Protein AF-A0A7S8A9R7-F1 (afdb_monomer_lite)

Structure (mmCIF, N/CA/C/O backbone):
data_AF-A0A7S8A9R7-F1
#
_entry.id   AF-A0A7S8A9R7-F1
#
loop_
_atom_site.group_PDB
_atom_site.id
_atom_site.type_symbol
_atom_site.label_atom_id
_atom_site.label_alt_id
_atom_site.label_comp_id
_atom_site.label_asym_id
_atom_site.label_entity_id
_atom_site.label_seq_id
_atom_site.pdbx_PDB_ins_code
_atom_site.Cartn_x
_atom_site.Cartn_y
_atom_site.Cartn_z
_atom_site.occupancy
_atom_site.B_iso_or_equiv
_atom_site.auth_seq_id
_atom_site.auth_comp_id
_atom_site.auth_asym_id
_atom_site.auth_atom_id
_atom_site.pdbx_PDB_model_num
ATOM 1 N N . MET A 1 1 ? 35.384 -48.798 -18.752 1.00 45.81 1 MET A N 1
ATOM 2 C CA . MET A 1 1 ? 35.789 -47.576 -18.025 1.00 45.81 1 MET A CA 1
ATOM 3 C C . MET A 1 1 ? 34.548 -46.704 -17.873 1.00 45.81 1 MET A C 1
ATOM 5 O O . MET A 1 1 ? 34.153 -46.020 -18.805 1.00 45.81 1 MET A O 1
ATOM 9 N N . GLN A 1 2 ? 33.835 -46.885 -16.758 1.00 54.00 2 GLN A N 1
ATOM 10 C CA . GLN A 1 2 ? 32.559 -46.236 -16.451 1.00 54.00 2 GLN A CA 1
ATOM 11 C C . GLN A 1 2 ? 32.819 -44.779 -16.042 1.00 54.00 2 GLN A C 1
ATOM 13 O O . GLN A 1 2 ? 33.068 -44.495 -14.877 1.00 54.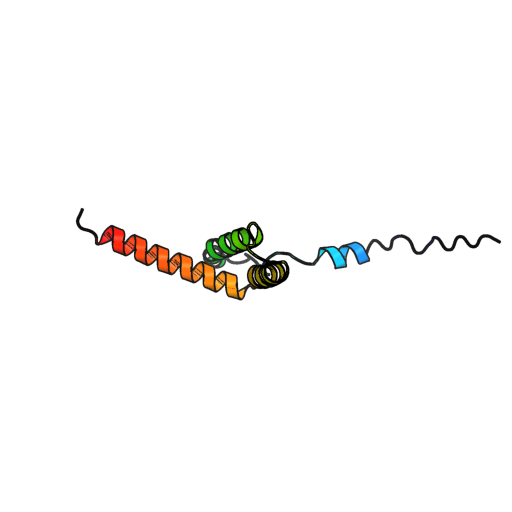00 2 GLN A O 1
ATOM 18 N N . LEU A 1 3 ? 32.781 -43.853 -16.998 1.00 56.97 3 LEU A N 1
ATOM 19 C CA . LEU A 1 3 ? 32.816 -42.407 -16.738 1.00 56.97 3 LEU A CA 1
ATOM 20 C C . LEU A 1 3 ? 31.397 -41.819 -16.731 1.00 56.97 3 LEU A C 1
ATOM 22 O O . LEU A 1 3 ? 31.136 -40.744 -17.256 1.00 56.97 3 LEU A O 1
ATOM 26 N N . LEU A 1 4 ? 30.472 -42.529 -16.081 1.00 53.56 4 LEU A N 1
ATOM 27 C CA . LEU A 1 4 ? 29.216 -41.962 -15.597 1.00 53.56 4 LEU A CA 1
ATOM 28 C C . LEU A 1 4 ? 29.506 -41.231 -14.283 1.00 53.56 4 LEU A C 1
ATOM 30 O O . LEU A 1 4 ? 29.144 -41.671 -13.193 1.00 53.56 4 LEU A O 1
ATOM 34 N N . LYS A 1 5 ? 30.168 -40.074 -14.394 1.00 51.84 5 LYS A N 1
ATOM 35 C CA . LYS A 1 5 ? 30.172 -39.042 -13.350 1.00 51.84 5 LYS A CA 1
ATOM 36 C C . LYS A 1 5 ? 28.844 -38.275 -13.421 1.00 51.84 5 LYS A C 1
ATOM 38 O O . LYS A 1 5 ? 28.794 -37.070 -13.594 1.00 51.84 5 LYS A O 1
ATOM 43 N N . SER A 1 6 ? 27.749 -39.025 -13.333 1.00 55.81 6 SER A N 1
ATOM 44 C CA . SER A 1 6 ? 26.361 -38.562 -13.266 1.00 55.81 6 SER A CA 1
ATOM 45 C C . SER A 1 6 ? 25.880 -38.497 -11.809 1.00 55.81 6 SER A C 1
ATOM 47 O O . SER A 1 6 ? 24.706 -38.712 -11.522 1.00 55.81 6 SER A O 1
ATOM 49 N N . ARG A 1 7 ? 26.812 -38.263 -10.874 1.00 56.50 7 ARG A N 1
ATOM 50 C CA . ARG A 1 7 ? 26.602 -38.292 -9.417 1.00 56.50 7 ARG A CA 1
ATOM 51 C C . ARG A 1 7 ? 26.655 -36.920 -8.739 1.00 56.50 7 ARG A C 1
ATOM 53 O O . ARG A 1 7 ? 26.631 -36.872 -7.521 1.00 56.50 7 ARG A O 1
ATOM 60 N N . ASP A 1 8 ? 26.617 -35.840 -9.515 1.00 55.97 8 ASP A N 1
ATOM 61 C CA . ASP A 1 8 ? 26.388 -34.478 -9.005 1.00 55.97 8 ASP A CA 1
ATOM 62 C C . ASP A 1 8 ? 24.928 -34.031 -9.242 1.00 55.97 8 ASP A C 1
ATOM 64 O O . ASP A 1 8 ? 24.611 -32.848 -9.335 1.00 55.97 8 ASP A O 1
ATOM 68 N N . PHE A 1 9 ? 24.010 -34.995 -9.378 1.00 61.12 9 PHE A N 1
ATOM 69 C CA . PHE A 1 9 ? 22.573 -34.748 -9.432 1.00 61.12 9 PHE A CA 1
ATOM 70 C C . PHE A 1 9 ? 22.002 -34.879 -8.015 1.00 61.12 9 PHE A C 1
ATOM 72 O O . PHE A 1 9 ? 22.003 -35.974 -7.455 1.00 61.12 9 PHE A O 1
ATOM 79 N N . ARG A 1 10 ? 21.454 -33.771 -7.496 1.00 58.72 10 ARG A N 1
ATOM 80 C CA . ARG A 1 10 ? 20.661 -33.652 -6.256 1.00 58.72 10 ARG A CA 1
ATOM 81 C C . ARG A 1 10 ? 21.439 -33.711 -4.935 1.00 58.72 10 ARG A C 1
ATOM 83 O O . ARG A 1 10 ? 21.328 -34.670 -4.178 1.00 58.72 10 ARG A O 1
ATOM 90 N N . ASP A 1 11 ? 22.042 -32.584 -4.569 1.00 60.19 11 ASP A N 1
ATOM 91 C CA . ASP A 1 11 ? 21.880 -32.126 -3.189 1.00 60.19 11 ASP A CA 1
ATOM 92 C C . ASP A 1 11 ? 20.529 -31.390 -3.082 1.00 60.19 11 ASP A C 1
ATOM 94 O O . ASP A 1 11 ? 20.276 -30.387 -3.750 1.00 60.19 11 ASP A O 1
ATOM 98 N N . GLY A 1 12 ? 19.607 -31.946 -2.294 1.00 55.81 12 GLY A N 1
ATOM 99 C CA . GLY A 1 12 ? 18.299 -31.350 -1.998 1.00 55.81 12 GLY A CA 1
ATOM 100 C C . GLY A 1 12 ? 18.365 -30.179 -1.007 1.00 55.81 12 GLY A C 1
ATOM 101 O O . GLY A 1 12 ? 17.319 -29.655 -0.616 1.00 55.81 12 GLY A O 1
ATOM 102 N N . SER A 1 13 ? 19.567 -29.785 -0.572 1.00 57.03 13 SER A N 1
ATOM 103 C CA . SER A 1 13 ? 19.798 -28.639 0.310 1.00 57.03 13 SER A CA 1
ATOM 104 C C . SER A 1 13 ? 19.771 -27.293 -0.441 1.00 57.03 13 SER A C 1
ATOM 106 O O . SER A 1 13 ? 19.208 -26.323 0.073 1.00 57.03 13 SER A O 1
ATOM 108 N N . ASP A 1 14 ? 20.222 -27.250 -1.701 1.00 55.69 14 ASP A N 1
ATOM 109 C CA . ASP A 1 14 ? 20.232 -26.035 -2.538 1.00 55.69 14 ASP A CA 1
ATOM 110 C C . ASP A 1 14 ? 18.829 -25.587 -2.967 1.00 55.69 14 ASP A C 1
ATOM 112 O O . ASP A 1 14 ? 18.551 -24.400 -3.171 1.00 55.69 14 ASP A O 1
ATOM 116 N N . THR A 1 15 ? 17.890 -26.532 -3.051 1.00 56.88 15 THR A N 1
ATOM 117 C CA . THR A 1 15 ? 16.496 -26.233 -3.404 1.00 56.88 15 THR A CA 1
ATOM 118 C C . THR A 1 15 ? 15.804 -25.411 -2.315 1.00 56.88 15 THR A C 1
ATOM 120 O O . THR A 1 15 ? 14.920 -24.608 -2.619 1.00 56.88 15 THR A O 1
ATOM 123 N N . LYS A 1 16 ? 16.231 -25.554 -1.051 1.00 54.47 16 LYS A N 1
ATOM 124 C CA . LYS A 1 16 ? 15.687 -24.769 0.064 1.00 54.47 16 LYS A CA 1
ATOM 125 C C . LYS A 1 16 ? 16.189 -23.324 0.066 1.00 54.47 16 LYS A C 1
ATOM 127 O O . LYS A 1 16 ? 15.432 -22.440 0.455 1.00 54.47 16 LYS A O 1
ATOM 132 N N . MET A 1 17 ? 17.408 -23.059 -0.415 1.00 55.41 17 MET A N 1
ATOM 133 C CA . MET A 1 17 ? 17.932 -21.687 -0.495 1.00 55.41 17 MET A CA 1
ATOM 134 C C . MET A 1 17 ? 17.294 -20.872 -1.629 1.00 55.41 17 MET A C 1
ATOM 136 O O . MET A 1 17 ? 17.038 -19.681 -1.458 1.00 55.41 17 MET A O 1
ATOM 140 N N . LEU A 1 18 ? 16.973 -21.496 -2.768 1.00 56.22 18 LEU A N 1
ATOM 141 C CA . LEU A 1 18 ? 16.387 -20.796 -3.923 1.00 56.22 18 LEU A CA 1
ATOM 142 C C . LEU A 1 18 ? 14.911 -20.410 -3.726 1.00 56.22 18 LEU A C 1
ATOM 144 O O . LEU A 1 18 ? 14.476 -19.379 -4.243 1.00 56.22 18 LEU A O 1
ATOM 148 N N . TRP A 1 19 ? 14.153 -21.195 -2.953 1.00 52.06 19 TRP A N 1
ATOM 149 C CA . TRP A 1 19 ? 12.733 -20.939 -2.670 1.00 52.06 19 TRP A CA 1
ATOM 150 C C . TRP A 1 19 ? 12.497 -20.067 -1.422 1.00 52.06 19 TRP A C 1
ATOM 152 O O . TRP A 1 19 ? 11.369 -19.683 -1.142 1.00 52.06 19 TRP A O 1
ATOM 162 N N . SER A 1 20 ? 13.555 -19.675 -0.701 1.00 53.09 20 SER A N 1
ATOM 163 C CA . SER A 1 20 ? 13.477 -18.698 0.399 1.00 53.09 20 SER A CA 1
ATOM 164 C C . SER A 1 20 ? 13.628 -17.249 -0.089 1.00 53.09 20 SER A C 1
ATOM 166 O O . SER A 1 20 ? 14.012 -16.358 0.665 1.00 53.09 20 SER A O 1
ATOM 168 N N . ARG A 1 21 ? 13.340 -16.976 -1.369 1.00 54.44 21 ARG A N 1
ATOM 169 C CA . ARG A 1 21 ? 13.068 -15.611 -1.840 1.00 54.44 21 ARG A CA 1
ATOM 170 C C . ARG A 1 21 ? 11.626 -15.277 -1.494 1.00 54.44 21 ARG A C 1
ATOM 172 O O . ARG A 1 21 ? 10.744 -15.295 -2.348 1.00 54.44 21 ARG A O 1
ATOM 179 N N . GLU A 1 22 ? 11.409 -15.029 -0.211 1.00 55.50 22 GLU A N 1
ATOM 180 C CA . GLU A 1 22 ? 10.125 -14.642 0.354 1.00 55.50 22 GLU A CA 1
ATOM 181 C C . GLU A 1 22 ? 9.569 -13.447 -0.438 1.00 55.50 22 GLU A C 1
ATOM 183 O O . GLU A 1 22 ? 10.121 -12.348 -0.428 1.00 55.50 22 GLU A O 1
ATOM 188 N N . ASN A 1 23 ? 8.489 -13.673 -1.190 1.00 57.38 23 ASN A N 1
ATOM 189 C CA . ASN A 1 23 ? 7.822 -12.650 -2.004 1.00 57.38 23 ASN A CA 1
ATOM 190 C C . ASN A 1 23 ? 6.834 -11.817 -1.169 1.00 57.38 23 ASN A C 1
ATOM 192 O O . ASN A 1 23 ? 5.809 -11.352 -1.658 1.00 57.38 23 ASN A O 1
ATOM 196 N N . THR A 1 24 ? 7.109 -11.684 0.119 1.00 58.97 24 THR A N 1
ATOM 197 C CA . THR A 1 24 ? 6.283 -10.955 1.075 1.00 58.97 24 THR A CA 1
ATOM 198 C C . THR A 1 24 ? 7.139 -9.828 1.625 1.00 58.97 24 THR A C 1
ATOM 200 O O . THR A 1 24 ? 8.353 -9.981 1.728 1.00 58.97 24 THR A O 1
ATOM 203 N N . ALA A 1 25 ? 6.536 -8.689 1.965 1.00 61.91 25 ALA A N 1
ATOM 204 C CA . ALA A 1 25 ? 7.235 -7.475 2.396 1.00 61.91 25 ALA A CA 1
ATOM 205 C C . ALA A 1 25 ? 7.985 -7.596 3.750 1.00 61.91 25 ALA A C 1
ATOM 207 O O . ALA A 1 25 ? 8.083 -6.627 4.494 1.00 61.91 25 ALA A O 1
ATOM 208 N N . GLY A 1 26 ? 8.477 -8.780 4.133 1.00 65.62 26 GLY A N 1
ATOM 209 C CA . GLY A 1 26 ? 9.180 -9.037 5.393 1.00 65.62 26 GLY A CA 1
ATOM 210 C C . GLY A 1 26 ? 8.336 -8.773 6.646 1.00 65.62 26 GLY A C 1
ATOM 211 O O . GLY A 1 26 ? 8.871 -8.695 7.753 1.00 65.62 26 GLY A O 1
ATOM 212 N N . LEU A 1 27 ? 7.019 -8.602 6.499 1.00 70.25 27 LEU A N 1
ATOM 213 C CA . LEU A 1 27 ? 6.116 -8.256 7.590 1.00 70.25 27 LEU A CA 1
ATOM 214 C C . LEU A 1 27 ? 5.820 -9.489 8.437 1.00 70.25 27 LEU A C 1
ATOM 216 O O . LEU A 1 27 ? 4.946 -10.294 8.128 1.00 70.25 27 LEU A O 1
ATOM 220 N N . LYS A 1 28 ? 6.518 -9.610 9.563 1.00 72.12 28 LYS A N 1
ATOM 221 C CA . LYS A 1 28 ? 6.138 -10.554 10.615 1.00 72.12 28 LYS A CA 1
ATOM 222 C C . LYS A 1 28 ? 4.914 -9.994 11.337 1.00 72.12 28 LYS A C 1
ATOM 224 O O . LYS A 1 28 ? 5.052 -8.980 12.015 1.00 72.12 28 LYS A O 1
ATOM 229 N N . LEU A 1 29 ? 3.741 -10.608 11.185 1.00 73.88 29 LEU A N 1
ATOM 230 C CA . LEU A 1 29 ? 2.504 -10.267 11.911 1.00 73.88 29 LEU A CA 1
ATOM 231 C C . LEU A 1 29 ? 2.500 -10.898 13.319 1.00 73.88 29 LEU A C 1
ATOM 233 O O . LEU A 1 29 ? 1.587 -11.620 13.695 1.00 73.88 29 LEU A O 1
ATOM 237 N N . ASP A 1 30 ? 3.553 -10.661 14.099 1.00 83.50 30 ASP A N 1
ATOM 238 C CA . ASP A 1 30 ? 3.747 -11.229 15.443 1.00 83.50 30 ASP A CA 1
ATOM 239 C C . ASP A 1 30 ? 3.005 -10.460 16.551 1.00 83.50 30 ASP A C 1
ATOM 241 O O . ASP A 1 30 ? 2.926 -10.934 17.681 1.00 83.50 30 ASP A O 1
ATOM 245 N N . ARG A 1 31 ? 2.482 -9.259 16.268 1.00 85.06 31 ARG A N 1
ATOM 246 C CA . ARG A 1 31 ? 1.887 -8.364 17.276 1.00 85.06 31 ARG A CA 1
ATOM 247 C C . ARG A 1 31 ? 0.530 -7.818 16.826 1.00 85.06 31 ARG A C 1
ATOM 249 O O . ARG A 1 31 ? 0.387 -7.485 15.651 1.00 85.06 31 ARG A O 1
ATOM 256 N N . PRO A 1 32 ? -0.428 -7.605 17.747 1.00 84.44 32 PRO A N 1
ATOM 257 C CA . PRO A 1 32 ? -1.790 -7.189 17.401 1.00 84.44 32 PRO A CA 1
ATOM 258 C C . PRO A 1 32 ? -1.867 -5.809 16.732 1.00 84.44 32 PRO A C 1
ATOM 260 O O . PRO A 1 32 ? -2.664 -5.607 15.824 1.00 84.44 32 PRO A O 1
ATOM 263 N N . TRP A 1 33 ? -1.001 -4.857 17.085 1.00 83.06 33 TRP A N 1
ATOM 264 C CA . TRP A 1 33 ? -0.980 -3.548 16.413 1.00 83.06 33 TRP A CA 1
ATOM 265 C C . TRP A 1 33 ? -0.604 -3.644 14.926 1.00 83.06 33 TRP A C 1
ATOM 267 O O . TRP A 1 33 ? -0.934 -2.752 14.147 1.00 83.06 33 TRP A O 1
ATOM 277 N N . LYS A 1 34 ? 0.051 -4.734 14.502 1.00 83.62 34 LYS A N 1
ATOM 278 C CA . LYS A 1 34 ? 0.425 -4.945 13.099 1.00 83.62 34 LYS A CA 1
ATOM 279 C C . LYS A 1 34 ? -0.772 -5.262 12.210 1.00 83.62 34 LYS A C 1
ATOM 281 O O . LYS A 1 34 ? -0.649 -5.143 10.996 1.00 83.62 34 LYS A O 1
ATOM 286 N N . TYR A 1 35 ? -1.940 -5.564 12.781 1.00 84.38 35 TYR A N 1
ATOM 287 C CA . TYR A 1 35 ? -3.180 -5.651 12.011 1.00 84.38 35 TYR A CA 1
ATOM 288 C C . TYR A 1 35 ? -3.549 -4.319 11.341 1.00 84.38 35 TYR A C 1
ATOM 290 O O . TYR A 1 35 ? -4.147 -4.322 10.269 1.00 84.38 35 TYR A O 1
ATOM 298 N N . LEU A 1 36 ? -3.090 -3.181 11.876 1.00 86.25 36 LEU A N 1
ATOM 299 C CA . LEU A 1 36 ? -3.236 -1.878 11.219 1.00 86.25 36 LEU A CA 1
ATOM 300 C C . LEU A 1 36 ? -2.472 -1.777 9.891 1.00 86.25 36 LEU A C 1
ATOM 302 O O . LEU A 1 36 ? -2.739 -0.855 9.124 1.00 86.25 36 LEU A O 1
ATOM 306 N N . LEU A 1 37 ? -1.539 -2.696 9.616 1.00 86.88 37 LEU A N 1
ATOM 307 C CA . LEU A 1 37 ? -0.754 -2.768 8.378 1.00 86.88 37 LEU A CA 1
ATOM 308 C C . LEU A 1 37 ? -1.406 -3.643 7.303 1.00 86.88 37 LEU A C 1
ATOM 310 O O . LEU A 1 37 ? -0.945 -3.635 6.162 1.00 86.88 37 LEU A O 1
ATOM 314 N N . ILE A 1 38 ? -2.472 -4.378 7.646 1.00 87.75 38 ILE A N 1
ATOM 315 C CA . ILE A 1 38 ? -3.215 -5.215 6.697 1.00 87.75 38 ILE A CA 1
ATOM 316 C C . ILE A 1 38 ? -3.642 -4.427 5.453 1.00 87.75 38 ILE A C 1
ATOM 318 O O . ILE A 1 38 ? -3.349 -4.910 4.360 1.00 87.75 38 ILE A O 1
ATOM 322 N N . PRO A 1 39 ? -4.283 -3.243 5.547 1.00 87.56 39 PRO A N 1
ATOM 323 C CA . PRO A 1 39 ? -4.725 -2.557 4.338 1.00 87.56 39 PRO A CA 1
ATOM 324 C C . PRO A 1 39 ? -3.550 -2.171 3.431 1.00 87.56 39 PRO A C 1
ATOM 326 O O . PRO A 1 39 ? -3.640 -2.346 2.219 1.00 87.56 39 PRO A O 1
ATOM 329 N N . GLY A 1 40 ? -2.412 -1.755 3.996 1.00 86.38 40 GLY A N 1
ATOM 330 C CA . GLY A 1 40 ? -1.194 -1.510 3.222 1.00 86.38 40 GLY A CA 1
ATOM 331 C C . GLY A 1 40 ? -0.658 -2.759 2.513 1.00 86.38 40 GLY A C 1
ATOM 332 O O . GLY A 1 40 ? -0.298 -2.687 1.339 1.00 86.38 40 GLY A O 1
ATOM 333 N N . ALA A 1 41 ? -0.664 -3.913 3.187 1.00 86.06 41 ALA A N 1
ATOM 334 C CA . ALA A 1 41 ? -0.238 -5.184 2.598 1.00 86.06 41 ALA A CA 1
ATOM 335 C C . ALA A 1 41 ? -1.187 -5.654 1.480 1.00 86.06 41 ALA A C 1
ATOM 337 O O . ALA A 1 41 ? -0.736 -6.162 0.454 1.00 86.06 41 ALA A O 1
ATOM 338 N N . VAL A 1 42 ? -2.495 -5.437 1.647 1.00 87.44 42 VAL A N 1
ATOM 339 C CA . VAL A 1 42 ? -3.508 -5.720 0.619 1.00 87.44 42 VAL A CA 1
ATOM 340 C C . VAL A 1 42 ? -3.289 -4.832 -0.609 1.00 87.44 42 VAL A C 1
ATOM 342 O O . VAL A 1 42 ? -3.274 -5.338 -1.727 1.00 87.44 42 VAL A O 1
ATOM 345 N N . ILE A 1 43 ? -3.043 -3.531 -0.423 1.00 86.12 43 ILE A N 1
ATOM 346 C CA . ILE A 1 43 ? -2.748 -2.604 -1.529 1.00 86.12 43 ILE A CA 1
ATOM 347 C C . ILE A 1 43 ? -1.482 -3.032 -2.285 1.00 86.12 43 ILE A C 1
ATOM 349 O O . ILE A 1 43 ? -1.488 -3.086 -3.514 1.00 86.12 43 ILE A O 1
ATOM 353 N N . GLN A 1 44 ? -0.409 -3.398 -1.578 1.00 84.88 44 GLN A N 1
ATOM 354 C CA . GLN A 1 44 ? 0.808 -3.911 -2.219 1.00 84.88 44 GLN A CA 1
ATOM 355 C C . GLN A 1 44 ? 0.570 -5.209 -2.991 1.00 84.88 44 GLN A C 1
ATOM 357 O O . GLN A 1 44 ? 1.147 -5.393 -4.062 1.00 84.88 44 GLN A O 1
ATOM 362 N N . TRP A 1 45 ? -0.287 -6.095 -2.480 1.00 84.94 45 TRP A N 1
ATOM 363 C CA . TRP A 1 45 ? -0.684 -7.306 -3.191 1.00 84.94 45 TRP A CA 1
ATOM 364 C C . TRP A 1 45 ? -1.432 -6.987 -4.493 1.00 84.94 45 TRP A C 1
ATOM 366 O O . TRP A 1 45 ? -1.153 -7.608 -5.517 1.00 84.94 45 TRP A O 1
ATOM 376 N N . PHE A 1 46 ? -2.304 -5.973 -4.499 1.00 84.50 46 PHE A N 1
ATOM 377 C CA . PHE A 1 46 ? -2.958 -5.507 -5.727 1.00 84.50 46 PHE A CA 1
ATOM 378 C C . PHE A 1 46 ? -1.965 -4.925 -6.739 1.00 84.50 46 PHE A C 1
ATOM 380 O O . PHE A 1 46 ? -2.029 -5.283 -7.913 1.00 84.50 46 PHE A O 1
ATOM 387 N N . ILE A 1 47 ? -1.017 -4.093 -6.293 1.00 81.94 47 ILE A N 1
ATOM 388 C CA . ILE A 1 47 ? 0.049 -3.546 -7.157 1.00 81.94 47 ILE A CA 1
ATOM 389 C C . ILE A 1 47 ? 0.892 -4.681 -7.755 1.00 81.94 47 ILE A C 1
ATOM 391 O O . ILE A 1 47 ? 1.265 -4.635 -8.924 1.00 81.94 47 ILE A O 1
ATOM 395 N N . TYR A 1 48 ? 1.158 -5.724 -6.967 1.00 80.62 48 TYR A N 1
ATOM 396 C CA . TYR A 1 48 ? 1.876 -6.907 -7.429 1.00 80.62 48 TYR A CA 1
ATOM 397 C C . TYR A 1 48 ? 1.077 -7.743 -8.441 1.00 80.62 48 TYR A C 1
ATOM 399 O O . TYR A 1 48 ? 1.665 -8.259 -9.388 1.00 80.62 48 TYR A O 1
ATOM 407 N N . MET A 1 49 ? -0.238 -7.895 -8.251 1.00 81.50 49 MET A N 1
ATOM 408 C CA . MET A 1 49 ? -1.083 -8.696 -9.146 1.00 81.50 49 MET A CA 1
ATOM 409 C C . MET A 1 49 ? -1.413 -8.002 -10.465 1.00 81.50 49 MET A C 1
ATOM 411 O O . MET A 1 49 ? -1.577 -8.674 -11.482 1.00 81.50 49 MET A O 1
ATOM 415 N N . PHE A 1 50 ? -1.495 -6.676 -10.460 1.00 83.75 50 PHE A N 1
ATOM 416 C CA . PHE A 1 50 ? -1.839 -5.890 -11.641 1.00 83.75 50 PHE A CA 1
ATOM 417 C C . PHE A 1 50 ? -0.747 -4.858 -11.943 1.00 83.75 50 PHE A C 1
ATOM 419 O O . PHE A 1 50 ? -1.016 -3.656 -11.905 1.00 83.75 50 PHE A O 1
ATOM 426 N N . PRO A 1 51 ? 0.493 -5.294 -12.234 1.00 79.25 51 PRO A N 1
ATOM 427 C CA . PRO A 1 51 ? 1.549 -4.366 -12.592 1.00 79.25 51 PRO A CA 1
ATOM 428 C C . PRO A 1 51 ? 1.236 -3.757 -13.963 1.00 79.25 51 PRO A C 1
ATOM 430 O O . PRO A 1 51 ? 0.789 -4.443 -14.885 1.00 79.25 51 PRO A O 1
ATOM 433 N N . THR A 1 52 ? 1.479 -2.459 -14.113 1.00 77.94 52 THR A N 1
ATOM 434 C CA . THR A 1 52 ? 1.187 -1.725 -15.352 1.00 77.94 52 THR A CA 1
ATOM 435 C C . THR A 1 52 ? 2.474 -1.249 -16.025 1.00 77.94 52 THR A C 1
ATOM 437 O O . THR A 1 52 ? 3.399 -0.790 -15.354 1.00 77.94 52 THR A O 1
ATOM 440 N N . GLY A 1 53 ? 2.538 -1.305 -17.360 1.00 80.56 53 GLY A N 1
ATOM 441 C CA . GLY A 1 53 ? 3.621 -0.705 -18.151 1.00 80.56 53 GLY A CA 1
ATOM 442 C C . GLY A 1 53 ? 4.624 -1.694 -18.761 1.00 80.56 53 GLY A C 1
ATOM 443 O O . GLY A 1 53 ? 4.277 -2.815 -19.123 1.00 80.56 53 GLY A O 1
ATOM 444 N N . THR A 1 54 ? 5.862 -1.232 -18.965 1.00 82.25 54 THR A N 1
ATOM 445 C CA . THR A 1 54 ? 6.943 -1.983 -19.628 1.00 82.25 54 THR A CA 1
ATOM 446 C C . THR A 1 54 ? 7.666 -2.917 -18.652 1.00 82.25 54 THR A C 1
ATOM 448 O O . THR A 1 54 ? 7.556 -2.783 -17.440 1.00 82.25 54 THR A O 1
ATOM 451 N N . PHE A 1 55 ? 8.486 -3.849 -19.148 1.00 78.12 55 PHE A N 1
ATOM 452 C CA . PHE A 1 55 ? 9.243 -4.776 -18.287 1.00 78.12 55 PHE A CA 1
ATOM 453 C C . PHE A 1 55 ? 10.049 -4.067 -17.179 1.00 78.12 55 PHE A C 1
ATOM 455 O O . PHE A 1 55 ? 10.151 -4.561 -16.057 1.00 78.12 55 PHE A O 1
ATOM 462 N N . SER A 1 56 ? 10.579 -2.873 -17.466 1.00 77.06 56 SER A N 1
ATOM 463 C CA . SER A 1 56 ? 11.301 -2.065 -16.481 1.00 77.06 56 SER A CA 1
ATOM 464 C C . SER A 1 56 ? 10.398 -1.548 -15.352 1.00 77.06 56 SER A C 1
ATOM 466 O O . SER A 1 56 ? 10.839 -1.558 -14.200 1.00 77.06 56 SER A O 1
ATOM 468 N N . SER A 1 57 ? 9.147 -1.161 -15.644 1.00 79.38 57 SER A N 1
ATOM 469 C CA . SER A 1 57 ? 8.197 -0.735 -14.608 1.00 79.38 57 SER A CA 1
ATOM 470 C C . SER A 1 57 ? 7.771 -1.910 -13.738 1.00 79.38 57 SER A C 1
ATOM 472 O O . SER A 1 57 ? 7.839 -1.798 -12.521 1.00 79.38 57 SER A O 1
ATOM 474 N N . VAL A 1 58 ? 7.504 -3.079 -14.328 1.00 79.88 58 VAL A N 1
ATOM 475 C CA . VAL A 1 58 ? 7.146 -4.299 -13.579 1.00 79.88 58 VAL A CA 1
ATOM 476 C C . VAL A 1 58 ? 8.233 -4.685 -12.564 1.00 79.88 58 VAL A C 1
ATOM 478 O O . VAL A 1 58 ? 7.933 -5.042 -11.422 1.00 79.88 58 VAL A O 1
ATOM 481 N N . VAL A 1 59 ? 9.515 -4.585 -12.940 1.00 81.19 59 VAL A N 1
ATOM 482 C CA . VAL A 1 59 ? 10.636 -4.854 -12.019 1.00 81.19 59 VAL A CA 1
ATOM 483 C C . VAL A 1 59 ? 10.687 -3.825 -10.887 1.00 81.19 59 VAL A C 1
ATOM 485 O O . VAL A 1 59 ? 10.956 -4.193 -9.742 1.00 81.19 59 VAL A O 1
ATOM 488 N N . SER A 1 60 ? 10.426 -2.552 -11.188 1.00 81.12 60 SER A N 1
ATOM 489 C CA . SER A 1 60 ? 10.364 -1.489 -10.181 1.00 81.12 60 SER A CA 1
ATOM 490 C C . SER A 1 60 ? 9.184 -1.681 -9.221 1.00 81.12 60 SER A C 1
ATOM 492 O O . SER A 1 60 ? 9.374 -1.657 -8.004 1.00 81.12 60 SER A O 1
ATOM 494 N N . ASP A 1 61 ? 7.997 -1.974 -9.747 1.00 79.69 61 ASP A N 1
ATOM 495 C CA . ASP A 1 61 ? 6.779 -2.225 -8.972 1.00 79.69 61 ASP A CA 1
ATOM 496 C C . ASP A 1 61 ? 6.956 -3.436 -8.055 1.00 79.69 61 ASP A C 1
ATOM 498 O O . ASP A 1 61 ? 6.607 -3.396 -6.877 1.00 79.69 61 ASP A O 1
ATOM 502 N N . THR A 1 62 ? 7.632 -4.478 -8.545 1.00 76.25 62 THR A N 1
ATOM 503 C CA . THR A 1 62 ? 7.990 -5.650 -7.735 1.00 76.25 62 THR A CA 1
ATOM 504 C C . THR A 1 62 ? 8.937 -5.289 -6.581 1.00 76.25 62 THR A C 1
ATOM 506 O O . THR A 1 62 ? 8.832 -5.864 -5.496 1.00 76.25 62 THR A O 1
ATOM 509 N N . ARG A 1 63 ? 9.858 -4.329 -6.763 1.00 80.50 63 ARG A N 1
ATOM 510 C CA . ARG A 1 63 ? 10.730 -3.841 -5.672 1.00 80.50 63 ARG A CA 1
ATOM 511 C C . ARG A 1 63 ? 9.936 -3.047 -4.636 1.00 80.50 63 ARG A C 1
ATOM 513 O O . ARG A 1 63 ? 10.160 -3.226 -3.440 1.00 80.50 63 ARG A O 1
ATOM 520 N N . HIS A 1 64 ? 8.996 -2.216 -5.075 1.00 75.88 64 HIS A N 1
ATOM 521 C CA . HIS A 1 64 ? 8.115 -1.462 -4.181 1.00 75.88 64 HIS A CA 1
ATOM 522 C C . HIS A 1 64 ? 7.142 -2.359 -3.406 1.00 75.88 64 HIS A C 1
ATOM 524 O O . HIS A 1 64 ? 6.984 -2.177 -2.197 1.00 75.88 64 HIS A O 1
ATOM 530 N N . ALA A 1 65 ? 6.558 -3.367 -4.056 1.00 72.56 65 ALA A N 1
ATOM 531 C CA . ALA A 1 65 ? 5.650 -4.327 -3.428 1.00 72.56 65 ALA A CA 1
ATOM 532 C C . ALA A 1 65 ? 6.333 -5.177 -2.341 1.00 72.56 65 ALA A C 1
ATOM 534 O O . ALA A 1 65 ? 5.684 -5.637 -1.408 1.00 72.56 65 ALA A O 1
ATOM 535 N N . ARG A 1 66 ? 7.657 -5.352 -2.426 1.00 74.94 66 ARG A N 1
ATOM 536 C CA . ARG A 1 66 ? 8.460 -6.080 -1.429 1.00 74.94 66 ARG A CA 1
ATOM 537 C C . ARG A 1 66 ? 9.006 -5.201 -0.305 1.00 74.94 66 ARG A C 1
ATOM 539 O O . ARG A 1 66 ? 9.631 -5.726 0.613 1.00 74.94 66 ARG A O 1
ATOM 546 N N . SER A 1 67 ? 8.810 -3.884 -0.356 1.00 80.06 67 SER A N 1
ATOM 547 C CA . SER A 1 67 ? 9.344 -2.974 0.659 1.00 80.06 67 SER A CA 1
ATOM 548 C C . SER A 1 67 ? 8.445 -2.944 1.904 1.00 80.06 67 SER A C 1
ATOM 550 O O . SER A 1 67 ? 7.282 -2.538 1.798 1.00 80.06 67 SER A O 1
ATOM 552 N N . PRO A 1 68 ? 8.966 -3.281 3.104 1.00 80.75 68 PRO A N 1
ATOM 553 C CA . PRO A 1 68 ? 8.207 -3.164 4.347 1.00 80.75 68 PRO A CA 1
ATOM 554 C C . PRO A 1 68 ? 7.752 -1.722 4.589 1.00 80.75 68 PRO A C 1
ATOM 556 O O . PRO A 1 68 ? 6.621 -1.498 5.006 1.00 80.75 68 PRO A O 1
ATOM 559 N N . ILE A 1 69 ? 8.611 -0.750 4.260 1.00 85.62 69 ILE A N 1
ATOM 560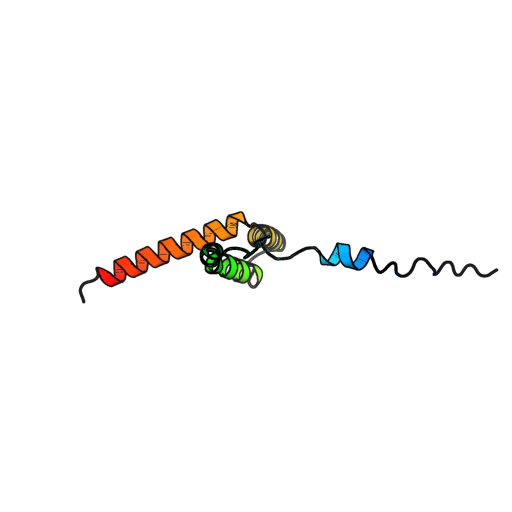 C CA . ILE A 1 69 ? 8.364 0.689 4.435 1.00 85.62 69 ILE A CA 1
ATOM 561 C C . ILE A 1 69 ? 7.150 1.131 3.615 1.00 85.62 69 ILE A C 1
ATOM 563 O O . ILE A 1 69 ? 6.289 1.840 4.130 1.00 85.62 69 ILE A O 1
ATOM 567 N N . MET A 1 70 ? 7.037 0.669 2.368 1.00 84.25 70 MET A N 1
ATOM 568 C CA . MET A 1 70 ? 5.908 1.032 1.506 1.00 84.25 70 MET A CA 1
ATOM 569 C C . MET A 1 70 ? 4.579 0.515 2.061 1.00 84.25 70 MET A C 1
ATOM 571 O O . MET A 1 70 ? 3.575 1.214 1.974 1.00 84.25 70 MET A O 1
ATOM 575 N N . THR A 1 71 ? 4.578 -0.637 2.736 1.00 88.12 71 THR A N 1
ATOM 576 C CA . THR A 1 71 ? 3.394 -1.137 3.451 1.00 88.12 71 THR A CA 1
ATOM 577 C C . THR A 1 71 ? 2.888 -0.125 4.470 1.00 88.12 71 THR A C 1
ATOM 579 O O . THR A 1 71 ? 1.693 0.150 4.521 1.00 88.12 71 THR A O 1
ATOM 582 N N . PHE A 1 72 ? 3.792 0.448 5.275 1.00 87.38 72 PHE A N 1
ATOM 583 C CA . PHE A 1 72 ? 3.430 1.455 6.273 1.00 87.38 72 PHE A CA 1
ATOM 584 C C . PHE A 1 72 ? 2.844 2.697 5.610 1.00 87.38 72 PHE A C 1
ATOM 586 O O . PHE A 1 72 ? 1.831 3.203 6.084 1.00 87.38 72 PHE A O 1
ATOM 593 N N . VAL A 1 73 ? 3.436 3.150 4.502 1.00 89.06 73 VAL A N 1
ATOM 594 C CA . VAL A 1 73 ? 2.953 4.316 3.746 1.00 89.06 73 VAL A CA 1
ATOM 595 C C . VAL A 1 73 ? 1.549 4.070 3.194 1.00 89.06 73 VAL A C 1
ATOM 597 O O . VAL A 1 73 ? 0.658 4.883 3.429 1.00 89.06 73 VAL A O 1
ATOM 600 N N . TYR A 1 74 ? 1.319 2.937 2.523 1.00 89.12 74 TYR A N 1
ATOM 601 C CA . TYR A 1 74 ? -0.000 2.605 1.980 1.00 89.12 74 TYR A CA 1
ATOM 602 C C . TYR A 1 74 ? -1.046 2.425 3.078 1.00 89.12 74 TYR A C 1
ATOM 604 O O . TYR A 1 74 ? -2.166 2.913 2.939 1.00 89.12 74 TYR A O 1
ATOM 612 N N . SER A 1 75 ? -0.681 1.787 4.193 1.00 90.38 75 SER A N 1
ATOM 613 C CA . SER A 1 75 ? -1.597 1.632 5.322 1.00 90.38 75 SER A CA 1
ATOM 614 C C . SER A 1 75 ? -1.935 2.973 5.969 1.00 90.38 75 SER A C 1
ATOM 616 O O . SER A 1 75 ? -3.102 3.253 6.223 1.00 90.38 75 SER A O 1
ATOM 618 N N . ALA A 1 76 ? -0.935 3.826 6.208 1.00 90.81 76 ALA A N 1
ATOM 619 C CA . ALA A 1 76 ? -1.147 5.158 6.764 1.00 90.81 76 ALA A CA 1
ATOM 620 C C . ALA A 1 76 ? -2.033 6.008 5.843 1.00 90.81 76 ALA A C 1
ATOM 622 O O . ALA A 1 76 ? -3.000 6.602 6.313 1.00 90.81 76 ALA A O 1
ATOM 623 N N . GLY A 1 77 ? -1.760 6.004 4.533 1.00 91.56 77 GLY A N 1
ATOM 624 C CA . GLY A 1 77 ? -2.585 6.686 3.537 1.00 91.56 77 GLY A CA 1
ATOM 625 C C . GLY A 1 77 ? -4.033 6.190 3.536 1.00 91.56 77 GLY A C 1
ATOM 626 O O . GLY A 1 77 ? -4.953 7.003 3.562 1.00 91.56 77 GLY A O 1
ATOM 627 N N . PHE A 1 78 ? -4.243 4.870 3.592 1.00 93.31 78 PHE A N 1
ATOM 628 C CA . PHE A 1 78 ? -5.579 4.279 3.694 1.00 93.31 78 PHE A CA 1
ATOM 629 C C . PHE A 1 78 ? -6.332 4.772 4.936 1.00 93.31 78 PHE A C 1
ATOM 631 O O . PHE A 1 78 ? -7.468 5.227 4.823 1.00 93.31 78 PHE A O 1
ATOM 638 N N . TRP A 1 79 ? -5.700 4.736 6.112 1.00 91.25 79 TRP A N 1
ATOM 639 C CA . TRP A 1 7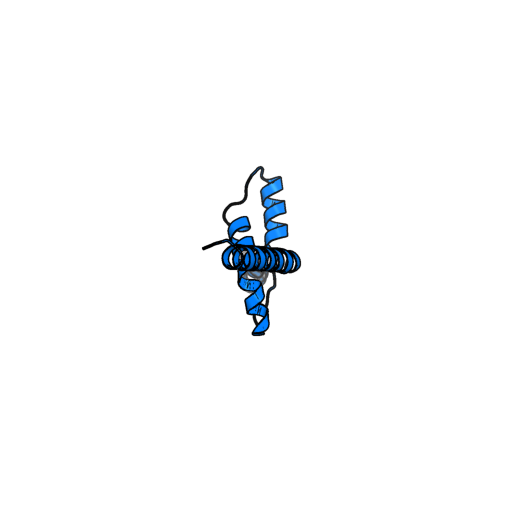9 ? -6.337 5.177 7.355 1.00 91.25 79 TRP A CA 1
ATOM 640 C C . TRP A 1 79 ? -6.621 6.680 7.377 1.00 91.25 79 TRP A C 1
ATOM 642 O O . TRP A 1 79 ? -7.683 7.083 7.845 1.00 91.25 79 TRP A O 1
ATOM 652 N N . VAL A 1 80 ? -5.719 7.505 6.841 1.00 93.50 80 VAL A N 1
ATOM 653 C CA . VAL A 1 80 ? -5.934 8.956 6.713 1.00 93.50 80 VAL A CA 1
ATOM 654 C C . VAL A 1 80 ? -7.129 9.250 5.807 1.00 93.50 80 VAL A C 1
ATOM 656 O O . VAL A 1 80 ? -8.006 10.026 6.187 1.00 93.50 80 VAL A O 1
ATOM 659 N N . LEU A 1 81 ? -7.204 8.600 4.642 1.00 92.31 81 LEU A N 1
ATOM 660 C CA . LEU A 1 81 ? -8.328 8.755 3.716 1.00 92.31 81 LEU A CA 1
ATOM 661 C C . LEU A 1 81 ? -9.642 8.265 4.330 1.00 92.31 81 LEU A C 1
ATOM 663 O O . LEU A 1 81 ? -10.667 8.927 4.189 1.00 92.31 81 LEU A O 1
ATOM 667 N N . LEU A 1 82 ? -9.611 7.138 5.041 1.00 92.69 82 LEU A N 1
ATOM 668 C CA . LEU A 1 82 ? -10.783 6.585 5.707 1.00 92.69 82 LEU A CA 1
ATOM 669 C C . LEU A 1 82 ? -11.287 7.506 6.821 1.00 92.69 82 LEU A C 1
ATOM 671 O O . LEU A 1 82 ? -12.485 7.765 6.892 1.00 92.69 82 LEU A O 1
ATOM 675 N N . LEU A 1 83 ? -10.392 8.050 7.651 1.00 92.44 83 LEU A N 1
ATOM 676 C CA . LEU A 1 83 ? -10.758 9.043 8.660 1.00 92.44 83 LEU A CA 1
ATOM 677 C C . LEU A 1 83 ? -11.394 10.267 8.002 1.00 92.44 83 LEU A C 1
ATOM 679 O O . LEU A 1 83 ? -12.481 10.667 8.406 1.00 92.44 83 LEU A O 1
ATOM 683 N N . PHE A 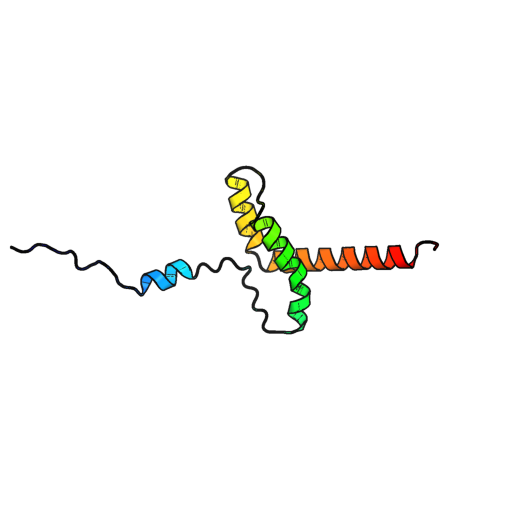1 84 ? -10.773 10.819 6.959 1.00 92.38 84 PHE A N 1
ATOM 684 C CA . PHE A 1 84 ? -11.327 11.966 6.242 1.00 92.38 84 PHE A CA 1
ATOM 685 C C . PHE A 1 84 ? -12.721 11.675 5.667 1.00 92.38 84 PHE A C 1
ATOM 687 O O . PHE A 1 84 ? -13.636 12.478 5.840 1.00 92.38 84 PHE A O 1
ATOM 694 N N . ALA A 1 85 ? -12.911 10.506 5.049 1.00 90.38 85 ALA A N 1
ATOM 695 C CA . ALA A 1 85 ? -14.198 10.086 4.504 1.00 90.38 85 ALA A CA 1
ATOM 696 C C . ALA A 1 85 ? -15.269 9.924 5.595 1.00 90.38 85 ALA A C 1
ATOM 698 O O . ALA A 1 85 ? -16.394 10.387 5.421 1.00 90.38 85 ALA A O 1
ATOM 699 N N . VAL A 1 86 ? -14.921 9.320 6.735 1.00 92.81 86 VAL A N 1
ATOM 700 C CA . VAL A 1 86 ? -15.834 9.152 7.876 1.00 92.81 86 VAL A CA 1
ATOM 701 C C . VAL A 1 86 ? -16.193 10.505 8.489 1.00 92.81 86 VAL A C 1
ATOM 703 O O . VAL A 1 86 ? -17.372 10.787 8.681 1.00 92.81 86 VAL A O 1
ATOM 706 N N . PHE A 1 87 ? -15.216 11.375 8.752 1.00 89.88 87 PHE A N 1
ATOM 707 C CA . PHE A 1 87 ? -15.473 12.714 9.289 1.00 89.88 87 PHE A CA 1
ATOM 708 C C . PHE A 1 87 ? -16.286 13.579 8.317 1.00 89.88 87 PHE A C 1
ATOM 710 O O . PHE A 1 87 ? -17.205 14.275 8.748 1.00 89.88 87 PHE A O 1
ATOM 717 N N . GLY A 1 88 ? -16.014 13.498 7.013 1.00 89.25 88 GLY A N 1
ATOM 718 C CA . GLY A 1 88 ? -16.814 14.160 5.982 1.00 89.25 88 GLY A CA 1
ATOM 719 C C . GLY A 1 88 ? -18.256 13.646 5.955 1.00 89.25 88 GLY A C 1
ATOM 720 O O . GLY A 1 88 ? -19.195 14.434 6.001 1.00 89.25 88 GLY A O 1
ATOM 721 N N . ALA A 1 89 ? -18.449 12.325 5.978 1.00 85.00 89 ALA A N 1
ATOM 722 C CA . ALA A 1 89 ? -19.778 11.714 6.004 1.00 85.00 89 ALA A CA 1
ATOM 723 C C . ALA A 1 89 ? -20.570 12.053 7.281 1.00 85.00 89 ALA A C 1
ATOM 725 O O . ALA A 1 89 ? -21.789 12.196 7.235 1.00 85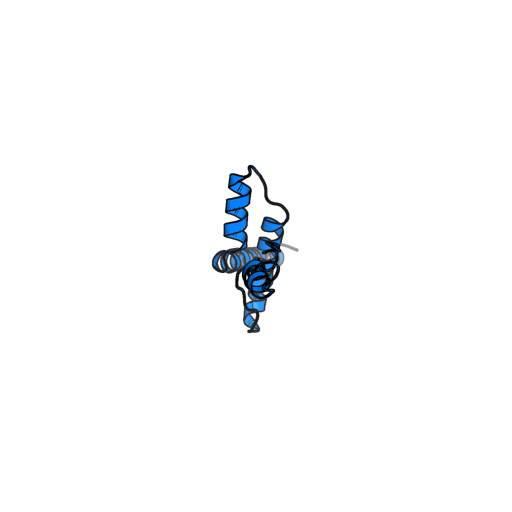.00 89 ALA A O 1
ATOM 726 N N . LEU A 1 90 ? -19.891 12.201 8.421 1.00 85.69 90 LEU A N 1
ATOM 727 C CA . LEU A 1 90 ? -20.520 12.578 9.689 1.00 85.69 90 LEU A CA 1
ATOM 728 C C . LEU A 1 90 ? -20.848 14.076 9.791 1.00 85.69 90 LEU A C 1
ATOM 730 O O . LEU A 1 90 ? -21.732 14.433 10.567 1.00 85.69 90 LEU A O 1
ATOM 734 N N . SER A 1 91 ? -20.145 14.933 9.043 1.00 83.31 91 SER A N 1
ATOM 735 C CA . SER A 1 91 ? -20.309 16.397 9.063 1.00 83.31 91 SER A CA 1
ATOM 736 C C . SER A 1 91 ? -21.176 16.952 7.928 1.00 83.31 91 SER A C 1
ATOM 738 O O . SER A 1 91 ? -21.543 18.127 7.967 1.00 83.31 91 SER A O 1
ATOM 740 N N . GLY A 1 92 ? -21.534 16.132 6.937 1.00 75.62 92 GLY A N 1
ATOM 741 C CA . GLY A 1 92 ? -22.486 16.512 5.895 1.00 75.62 92 GLY A CA 1
ATOM 742 C C . GLY A 1 92 ? -23.901 16.750 6.455 1.00 75.62 92 GLY A C 1
ATOM 743 O O . GLY A 1 92 ? -24.318 16.029 7.367 1.00 75.62 92 GLY A O 1
ATOM 744 N N . PRO A 1 93 ? -24.658 17.740 5.935 1.00 69.94 93 PRO A N 1
ATOM 745 C CA . PRO A 1 93 ? -26.061 17.918 6.299 1.00 69.94 93 PRO A CA 1
ATOM 746 C C . PRO A 1 93 ? -26.841 16.669 5.872 1.00 69.94 93 PRO A C 1
ATOM 748 O O . PRO A 1 93 ? -26.778 16.269 4.710 1.00 69.94 93 PRO A O 1
ATOM 751 N N . ARG A 1 94 ? -27.505 16.026 6.836 1.00 63.16 94 ARG A N 1
ATOM 752 C CA . ARG A 1 94 ? -28.383 14.873 6.599 1.00 63.16 94 ARG A CA 1
ATOM 753 C C . ARG A 1 94 ? -29.716 15.315 6.022 1.00 63.16 94 ARG A C 1
ATOM 755 O O . ARG A 1 94 ? -30.215 16.362 6.490 1.00 63.16 94 ARG A O 1
#

Foldseek 3Di:
DDPCPVPVPDPVPVVVVVVPPPLALPDDPPDPVCVLLVQLLVVLVVCLVDPDDDPVSNVVSSVLSNHPVSSVVRSVVVVVVVVVVVVCVVPDDD

pLDDT: mean 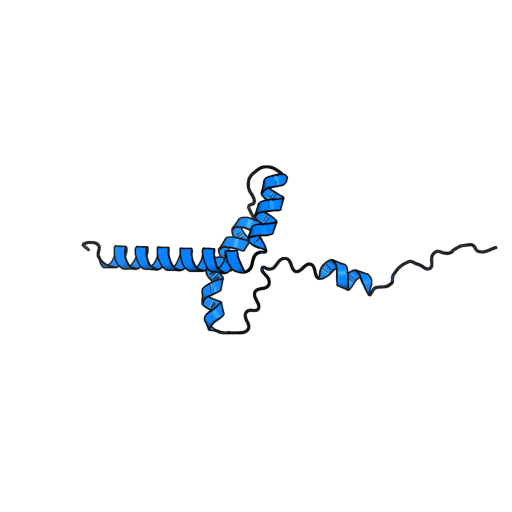76.0, std 13.53, range [45.81, 93.5]

Radius of gyration: 22.12 Å; chains: 1; bounding box: 64×66×37 Å

Secondary structure (DSSP, 8-state):
--------S--TTHHHHHS----S-S----SGGGGGGHHHHHHHHHHHHS--SSHHHHHHHHHHHT-HHHHHHHHHHHHHHHHHHHHHHHHS--

Sequence (94 aa):
MQLLKSRDFRDGSDTKMLWSRENTAGLKLDRPWKYLLIPGAVIQWFIYMFPTGTFSSVVSDTRHARSPIMTFVYSAGFWVLLLFAVFGALSGPR